Protein AF-A0A6A5W891-F1 (afdb_monomer)

Structure (mmCIF, N/CA/C/O backbone):
data_AF-A0A6A5W891-F1
#
_entry.id   AF-A0A6A5W891-F1
#
loop_
_atom_site.group_PDB
_atom_site.id
_atom_site.type_symbol
_atom_site.label_atom_id
_atom_site.label_alt_id
_atom_site.label_comp_id
_atom_site.label_asym_id
_atom_site.label_entity_id
_atom_site.label_seq_id
_atom_site.pdbx_PDB_ins_code
_atom_site.Cartn_x
_atom_site.Cartn_y
_atom_site.Cartn_z
_atom_site.occupancy
_atom_site.B_iso_or_equiv
_atom_site.auth_seq_id
_atom_site.auth_comp_id
_atom_site.auth_asym_id
_atom_site.auth_atom_id
_atom_site.pdbx_PDB_model_num
ATOM 1 N N . MET A 1 1 ? -19.109 -17.846 18.371 1.00 40.16 1 MET A N 1
ATOM 2 C CA . MET A 1 1 ? -18.044 -17.782 17.347 1.00 40.16 1 MET A CA 1
ATOM 3 C C . MET A 1 1 ? -18.093 -16.404 16.712 1.00 40.16 1 MET A C 1
ATOM 5 O O . MET A 1 1 ? -19.166 -16.058 16.230 1.00 40.16 1 MET A O 1
ATOM 9 N N . PRO A 1 2 ? -17.021 -15.597 16.745 1.00 43.38 2 PRO A N 1
ATOM 10 C CA . PRO A 1 2 ? -17.012 -14.350 15.995 1.00 43.38 2 PRO A CA 1
ATOM 11 C C . PRO A 1 2 ? -17.003 -14.679 14.491 1.00 43.38 2 PRO A C 1
ATOM 13 O O . PRO A 1 2 ? -16.322 -15.630 14.088 1.00 43.38 2 PRO A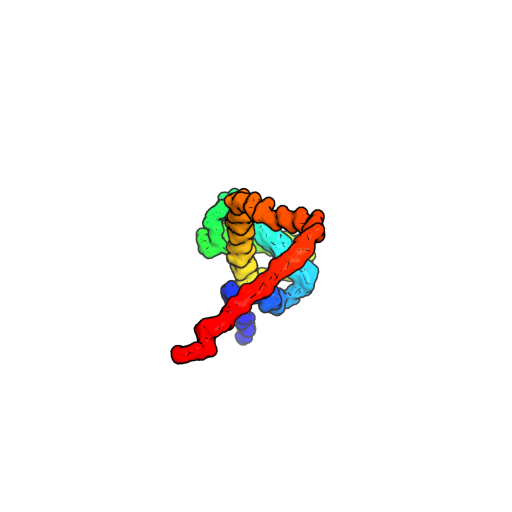 O 1
ATOM 16 N N . PRO A 1 3 ? -17.774 -13.952 13.666 1.00 50.50 3 PRO A N 1
ATOM 17 C CA . PRO A 1 3 ? -17.823 -14.187 12.233 1.00 50.50 3 PRO A CA 1
ATOM 18 C C . PRO A 1 3 ? -16.442 -13.917 11.637 1.00 50.50 3 PRO A C 1
ATOM 20 O O . PRO A 1 3 ? -15.845 -12.862 11.850 1.00 50.50 3 PRO A O 1
ATOM 23 N N . HIS A 1 4 ? -15.922 -14.890 10.900 1.00 50.34 4 HIS A N 1
ATOM 24 C CA . HIS A 1 4 ? -14.712 -14.736 10.105 1.00 50.34 4 HIS A CA 1
ATOM 25 C C . HIS A 1 4 ? -15.056 -13.733 9.004 1.00 50.34 4 HIS A C 1
ATOM 27 O O . HIS A 1 4 ? -15.743 -14.071 8.040 1.00 50.34 4 HIS A O 1
ATOM 33 N N . LEU A 1 5 ? -14.659 -12.472 9.189 1.00 55.28 5 LEU A N 1
ATOM 34 C CA . LEU A 1 5 ? -14.765 -11.468 8.138 1.00 55.28 5 LEU A CA 1
ATOM 35 C C . LEU A 1 5 ? -14.075 -12.033 6.887 1.00 55.28 5 LEU A C 1
ATOM 37 O O . LEU A 1 5 ? -12.968 -12.565 7.010 1.00 55.28 5 LEU A O 1
ATOM 41 N N . PRO A 1 6 ? -14.714 -11.967 5.708 1.00 59.56 6 PRO A N 1
ATOM 42 C CA . PRO A 1 6 ? -14.175 -12.576 4.504 1.00 59.56 6 PRO A CA 1
ATOM 43 C C . PRO A 1 6 ? -12.775 -12.024 4.239 1.00 59.56 6 PRO A C 1
ATOM 45 O O . PRO A 1 6 ? -12.565 -10.807 4.178 1.00 59.56 6 PRO A O 1
ATOM 48 N N . THR A 1 7 ? -11.809 -12.934 4.114 1.00 65.25 7 THR A N 1
ATOM 49 C CA . THR A 1 7 ? -10.464 -12.597 3.656 1.00 65.25 7 THR A CA 1
ATOM 50 C C . THR A 1 7 ? -10.596 -11.942 2.289 1.00 65.25 7 THR A C 1
ATOM 52 O O . THR A 1 7 ? -11.344 -12.407 1.426 1.00 65.25 7 THR A O 1
ATOM 55 N N . LEU A 1 8 ? -9.928 -10.803 2.104 1.00 71.62 8 LEU A N 1
ATOM 56 C CA . LEU A 1 8 ? -10.113 -10.023 0.889 1.00 71.62 8 LEU A CA 1
ATOM 57 C C . LEU A 1 8 ? -9.631 -10.848 -0.319 1.00 71.62 8 LEU A C 1
ATOM 59 O O . LEU A 1 8 ? -8.467 -11.273 -0.323 1.00 71.62 8 LEU A O 1
ATOM 63 N N . PRO A 1 9 ? -10.475 -11.104 -1.340 1.00 68.44 9 PRO A N 1
ATOM 64 C CA . PRO A 1 9 ? -10.037 -11.875 -2.489 1.00 68.44 9 PRO A CA 1
ATOM 65 C C . PRO A 1 9 ? -8.886 -11.150 -3.187 1.00 68.44 9 PRO A C 1
ATOM 67 O O . PRO A 1 9 ? -8.823 -9.924 -3.237 1.00 68.44 9 PRO A O 1
ATOM 70 N N . ARG A 1 10 ? -7.958 -11.909 -3.774 1.00 63.56 10 ARG A N 1
ATOM 71 C CA . ARG A 1 10 ? -6.775 -11.345 -4.451 1.00 63.56 10 ARG A CA 1
ATOM 72 C C . ARG A 1 10 ? -7.139 -10.377 -5.588 1.00 63.56 10 ARG A C 1
ATOM 74 O O . ARG A 1 10 ? -6.343 -9.504 -5.919 1.00 63.56 10 ARG A O 1
ATOM 81 N N . ASN A 1 11 ? -8.344 -10.530 -6.133 1.00 70.12 11 ASN A N 1
ATOM 82 C CA . ASN A 1 11 ? -8.900 -9.756 -7.241 1.00 70.12 11 ASN A CA 1
ATOM 83 C C . ASN A 1 11 ? -9.829 -8.633 -6.755 1.00 70.12 11 ASN A C 1
ATOM 85 O O . ASN A 1 11 ? -10.463 -7.985 -7.582 1.00 70.12 11 ASN A O 1
ATOM 89 N N . ALA A 1 12 ? -9.952 -8.444 -5.436 1.00 76.38 12 ALA A N 1
ATOM 90 C CA . ALA A 1 12 ? -10.787 -7.400 -4.868 1.00 76.38 12 ALA A CA 1
ATOM 91 C C . ALA A 1 12 ? -10.366 -6.035 -5.402 1.00 76.38 12 ALA A C 1
ATOM 93 O O . ALA A 1 12 ? -9.190 -5.783 -5.672 1.00 76.38 12 ALA A O 1
ATOM 94 N N . THR A 1 13 ? -11.339 -5.152 -5.521 1.00 78.81 13 THR A N 1
ATOM 95 C CA . THR A 1 13 ? -11.157 -3.757 -5.893 1.00 78.81 13 THR A CA 1
ATOM 96 C C . THR A 1 13 ? -10.802 -2.909 -4.673 1.00 78.81 13 THR A C 1
ATOM 98 O O . THR A 1 13 ? -11.093 -3.259 -3.530 1.00 78.81 13 THR A O 1
ATOM 101 N N . ALA A 1 14 ? -10.230 -1.727 -4.913 1.00 75.44 14 ALA A N 1
ATOM 102 C CA . ALA A 1 14 ? -9.993 -0.718 -3.877 1.00 75.44 14 ALA A CA 1
ATOM 103 C C . ALA A 1 14 ? -11.250 -0.393 -3.051 1.00 75.44 14 ALA A C 1
ATOM 105 O O . ALA A 1 14 ? -11.164 -0.149 -1.850 1.00 75.44 14 ALA A O 1
ATOM 106 N N . LYS A 1 15 ? -12.423 -0.418 -3.695 1.00 75.81 15 LYS A N 1
ATOM 107 C CA . LYS A 1 15 ? -13.712 -0.148 -3.057 1.00 75.81 15 LYS A CA 1
ATOM 108 C C . LYS A 1 15 ? -14.105 -1.261 -2.084 1.00 75.81 15 LYS A C 1
ATOM 110 O O . LYS A 1 15 ? -14.524 -0.963 -0.972 1.00 75.81 15 LYS A O 1
ATOM 115 N N . GLU A 1 16 ? -13.927 -2.520 -2.476 1.00 78.25 16 GLU A N 1
ATOM 116 C CA . GLU A 1 16 ? -14.177 -3.680 -1.610 1.00 78.25 16 GLU A CA 1
ATOM 117 C C . GLU A 1 16 ? -13.168 -3.749 -0.464 1.00 78.25 16 GLU A C 1
ATOM 119 O O . GLU A 1 16 ? -13.549 -4.015 0.670 1.00 78.25 16 GLU A O 1
ATOM 124 N N . ALA A 1 17 ? -11.898 -3.435 -0.735 1.00 79.25 17 ALA A N 1
ATOM 125 C CA . ALA A 1 17 ? -10.855 -3.354 0.281 1.00 79.25 17 ALA A CA 1
ATOM 126 C C . ALA A 1 17 ? -11.175 -2.295 1.345 1.00 79.25 17 ALA A C 1
ATOM 128 O O . ALA A 1 17 ? -11.077 -2.576 2.538 1.00 79.25 17 ALA A O 1
ATOM 129 N N . ARG A 1 18 ? -11.624 -1.107 0.921 1.00 78.62 18 ARG A N 1
ATOM 130 C CA . ARG A 1 18 ? -12.041 -0.026 1.820 1.00 78.62 18 ARG A CA 1
ATOM 131 C C . ARG A 1 18 ? -13.287 -0.390 2.620 1.00 78.62 18 ARG A C 1
ATOM 133 O O . ARG A 1 18 ? -13.311 -0.181 3.829 1.00 78.62 18 ARG A O 1
ATOM 140 N N . ALA A 1 19 ? -14.297 -0.957 1.959 1.00 77.88 19 ALA A N 1
ATOM 141 C CA . ALA A 1 19 ? -15.523 -1.406 2.616 1.00 77.88 19 ALA A CA 1
ATOM 142 C C . ALA A 1 19 ? -15.228 -2.490 3.661 1.00 77.88 19 ALA A C 1
ATOM 144 O O . ALA A 1 19 ? -15.748 -2.443 4.770 1.00 77.88 19 ALA A O 1
ATOM 145 N N . ALA A 1 20 ? -14.331 -3.423 3.337 1.00 74.81 20 ALA A N 1
ATOM 146 C CA . ALA A 1 20 ? -13.875 -4.438 4.269 1.00 74.81 20 ALA A CA 1
ATOM 147 C C . ALA A 1 20 ? -13.059 -3.833 5.420 1.00 74.81 20 ALA A C 1
ATOM 149 O O . ALA A 1 20 ? -13.164 -4.326 6.542 1.00 74.81 20 ALA A O 1
ATOM 150 N N . ALA A 1 21 ? -12.254 -2.798 5.167 1.00 73.25 21 ALA A N 1
ATOM 151 C CA . ALA A 1 21 ? -11.482 -2.107 6.197 1.00 73.25 21 ALA A CA 1
ATOM 152 C C . ALA A 1 21 ? -12.359 -1.292 7.157 1.00 73.25 21 ALA A C 1
ATOM 154 O O . ALA A 1 21 ? -11.927 -1.027 8.270 1.00 73.25 21 ALA A O 1
ATOM 155 N N . GLY A 1 22 ? -13.564 -0.890 6.735 1.00 74.31 22 GLY A N 1
ATOM 156 C CA . GLY A 1 22 ? -14.419 0.009 7.514 1.00 74.31 22 GLY A CA 1
ATOM 157 C C . GLY A 1 22 ? -13.832 1.417 7.667 1.00 74.31 22 GLY A C 1
ATOM 158 O O . GLY A 1 22 ? -14.250 2.161 8.546 1.00 74.31 22 GLY A O 1
ATOM 159 N N . LEU A 1 23 ? -12.852 1.781 6.832 1.00 72.81 23 LEU A N 1
ATOM 160 C CA . LEU A 1 23 ? -12.104 3.030 6.956 1.00 72.81 23 LEU A CA 1
ATOM 161 C C . LEU A 1 23 ? -12.787 4.191 6.232 1.00 72.81 23 LEU A C 1
ATOM 163 O O . LEU A 1 23 ? -13.283 4.068 5.101 1.00 72.81 23 LEU A O 1
ATOM 167 N N . ASP A 1 24 ? -12.711 5.355 6.870 1.00 83.88 24 ASP A N 1
ATOM 168 C CA . ASP A 1 24 ? -13.150 6.615 6.289 1.00 83.88 24 ASP A CA 1
ATOM 169 C C . ASP A 1 24 ? -12.282 7.030 5.083 1.00 83.88 24 ASP A C 1
ATOM 171 O O . ASP A 1 24 ? -11.205 6.476 4.859 1.00 83.88 24 ASP A O 1
ATOM 175 N N . PHE A 1 25 ? -12.753 7.970 4.257 1.00 79.38 25 PHE A N 1
ATOM 176 C CA . PHE A 1 25 ? -12.074 8.328 2.997 1.00 79.38 25 PHE A CA 1
ATOM 177 C C . PHE A 1 25 ? -10.657 8.847 3.241 1.00 79.38 25 PHE A C 1
ATOM 179 O O . PHE A 1 25 ? -9.717 8.366 2.615 1.00 79.38 25 PHE A O 1
ATOM 186 N N . PHE A 1 26 ? -10.507 9.762 4.197 1.00 82.38 26 PHE A N 1
ATOM 187 C CA . PHE A 1 26 ? -9.218 10.356 4.546 1.00 82.38 26 PHE A CA 1
ATOM 188 C C . PHE A 1 26 ? -8.254 9.334 5.156 1.00 82.38 26 PHE A C 1
ATOM 190 O O . PHE A 1 26 ? -7.073 9.307 4.820 1.00 82.38 26 PHE A O 1
ATOM 197 N N . HIS A 1 27 ? -8.761 8.428 5.998 1.00 83.06 27 HIS A N 1
ATOM 198 C CA . HIS A 1 27 ? -7.960 7.331 6.546 1.00 83.06 27 HIS A CA 1
ATOM 199 C C . HIS A 1 27 ? -7.498 6.366 5.450 1.00 83.06 27 HIS A C 1
ATOM 201 O O . HIS A 1 27 ? -6.368 5.882 5.468 1.00 83.06 27 HIS A O 1
ATOM 207 N N . TRP A 1 28 ? -8.365 6.104 4.471 1.00 84.00 28 TRP A N 1
ATOM 208 C CA . TRP A 1 28 ? -8.038 5.275 3.321 1.00 84.00 28 TRP A CA 1
ATOM 209 C C . TRP A 1 28 ? -6.992 5.923 2.412 1.00 84.00 28 TRP A C 1
ATOM 211 O O . TRP A 1 28 ? -6.092 5.234 1.936 1.00 84.00 28 TRP A O 1
ATOM 221 N N . GLU A 1 29 ? -7.090 7.232 2.186 1.00 85.69 29 GLU A N 1
ATOM 222 C CA . GLU A 1 29 ? -6.113 7.998 1.414 1.00 85.69 29 GLU A CA 1
ATOM 223 C C . GLU A 1 29 ? -4.740 7.991 2.091 1.00 85.69 29 GLU A C 1
ATOM 225 O O . GLU A 1 29 ? -3.746 7.668 1.439 1.00 85.69 29 GLU A O 1
ATOM 230 N N . GLN A 1 30 ? -4.684 8.203 3.409 1.00 86.56 30 GLN A N 1
ATOM 231 C CA . GLN A 1 30 ? -3.412 8.118 4.122 1.00 86.56 30 GLN A CA 1
ATOM 232 C C . GLN A 1 30 ? -2.818 6.710 4.125 1.00 86.56 30 GLN A C 1
ATOM 234 O O . GLN A 1 30 ? -1.634 6.515 3.856 1.00 86.56 30 GLN A O 1
ATOM 239 N N . PHE A 1 31 ? -3.647 5.684 4.321 1.00 85.12 31 PHE A N 1
ATOM 240 C CA . PHE A 1 31 ? -3.207 4.303 4.143 1.00 85.12 31 PHE A CA 1
ATOM 241 C C . PHE A 1 31 ? -2.648 4.054 2.731 1.00 85.12 31 PHE A C 1
ATOM 243 O O . PHE A 1 31 ? -1.670 3.323 2.555 1.00 85.12 31 PHE A O 1
ATOM 250 N N . TYR A 1 32 ? -3.244 4.667 1.707 1.00 85.81 32 TYR A N 1
ATOM 251 C CA . TYR A 1 32 ? -2.786 4.574 0.323 1.00 85.81 32 TYR A CA 1
ATOM 252 C C . TYR A 1 32 ? -1.402 5.172 0.112 1.00 85.81 32 TYR A C 1
ATOM 254 O O . TYR A 1 32 ? -0.606 4.572 -0.614 1.00 85.81 32 TYR A O 1
ATOM 262 N N . GLU A 1 33 ? -1.150 6.327 0.716 1.00 88.12 33 GLU A N 1
ATOM 263 C CA . GLU A 1 33 ? 0.110 7.055 0.628 1.00 88.12 33 GLU A CA 1
ATOM 264 C C . GLU A 1 33 ? 1.217 6.309 1.378 1.00 88.12 33 GLU A C 1
ATOM 266 O O . GLU A 1 33 ? 2.209 5.909 0.768 1.00 88.12 33 GLU A O 1
ATOM 271 N N . ILE A 1 34 ? 0.968 5.948 2.640 1.00 89.31 34 ILE A N 1
ATOM 272 C CA . ILE A 1 34 ? 1.897 5.174 3.475 1.00 89.31 34 ILE A CA 1
ATOM 273 C C . ILE A 1 34 ? 2.289 3.849 2.804 1.00 89.31 34 ILE A C 1
ATOM 275 O O . ILE A 1 34 ? 3.467 3.498 2.731 1.00 89.31 34 ILE A O 1
ATOM 279 N N . THR A 1 35 ? 1.313 3.093 2.288 1.00 88.75 35 THR A N 1
ATOM 280 C CA . THR A 1 35 ? 1.600 1.800 1.638 1.00 88.75 35 THR A CA 1
ATOM 281 C C . THR A 1 35 ? 2.322 1.945 0.306 1.00 88.75 35 THR A C 1
ATOM 283 O O . THR A 1 35 ? 3.056 1.039 -0.086 1.00 88.75 35 THR A O 1
ATOM 286 N N . ARG A 1 36 ? 2.131 3.064 -0.403 1.00 87.75 36 ARG A N 1
ATOM 287 C CA . ARG A 1 36 ? 2.887 3.364 -1.620 1.00 87.75 36 ARG A CA 1
ATOM 288 C C . ARG A 1 36 ? 4.345 3.649 -1.286 1.00 87.75 36 ARG A C 1
ATOM 290 O O . ARG A 1 36 ? 5.210 3.043 -1.907 1.00 87.75 36 ARG A O 1
ATOM 297 N N . GLU A 1 37 ? 4.610 4.499 -0.300 1.00 89.12 37 GLU A N 1
ATOM 298 C CA . GLU A 1 37 ? 5.978 4.814 0.120 1.00 89.12 37 GLU A CA 1
ATOM 299 C C . GLU A 1 37 ? 6.749 3.567 0.558 1.00 89.12 37 GLU A C 1
ATOM 301 O O . GLU A 1 37 ? 7.876 3.354 0.117 1.00 89.12 37 GLU A O 1
ATOM 306 N N . GLU A 1 38 ? 6.133 2.699 1.366 1.00 89.75 38 GLU A N 1
ATOM 307 C CA . GLU A 1 38 ? 6.784 1.453 1.789 1.00 89.75 38 GLU A CA 1
ATOM 308 C C . GLU A 1 38 ? 7.010 0.488 0.620 1.00 89.75 38 GLU A C 1
ATOM 310 O O . GLU A 1 38 ? 8.033 -0.191 0.550 1.00 89.75 38 GLU A O 1
ATOM 315 N N . ALA A 1 39 ? 6.096 0.435 -0.349 1.00 87.62 39 ALA A N 1
ATOM 316 C CA . ALA A 1 39 ? 6.306 -0.363 -1.552 1.00 87.62 39 ALA A CA 1
ATOM 317 C C . ALA A 1 39 ? 7.441 0.180 -2.430 1.00 87.62 39 ALA A C 1
ATOM 319 O O . ALA A 1 39 ? 8.188 -0.603 -3.019 1.00 87.62 39 ALA A O 1
ATOM 320 N N . GLU A 1 40 ? 7.588 1.501 -2.514 1.00 86.25 40 GLU A N 1
ATOM 321 C CA . GLU A 1 40 ? 8.708 2.143 -3.196 1.00 86.25 40 GLU A CA 1
ATOM 322 C C . GLU A 1 40 ? 10.032 1.891 -2.470 1.00 86.25 40 GLU A C 1
ATOM 324 O O . GLU A 1 40 ? 11.020 1.573 -3.131 1.00 86.25 40 GLU A O 1
ATOM 329 N N . ASP A 1 41 ? 10.066 1.965 -1.136 1.00 87.75 41 ASP A N 1
ATOM 330 C CA . ASP A 1 41 ? 11.252 1.619 -0.341 1.00 87.75 41 ASP A CA 1
ATOM 331 C C . ASP A 1 41 ? 11.654 0.150 -0.542 1.00 87.75 41 ASP A C 1
ATOM 333 O O . ASP A 1 41 ? 12.813 -0.161 -0.835 1.00 87.75 41 ASP A O 1
ATOM 337 N N . LEU A 1 42 ? 10.674 -0.760 -0.520 1.00 86.62 42 LEU A N 1
ATOM 338 C CA . LEU A 1 42 ? 10.892 -2.177 -0.812 1.00 86.62 42 LEU A CA 1
ATOM 339 C C . LEU A 1 42 ? 11.426 -2.409 -2.225 1.00 86.62 42 LEU A C 1
ATOM 341 O O . LEU A 1 42 ? 12.287 -3.269 -2.403 1.00 86.62 42 LEU A O 1
ATOM 345 N N . LEU A 1 43 ? 10.950 -1.667 -3.227 1.00 84.69 43 LEU A N 1
ATOM 346 C CA . LEU A 1 43 ? 11.473 -1.755 -4.591 1.00 84.69 43 LEU A CA 1
ATOM 347 C C . LEU A 1 43 ? 12.869 -1.134 -4.718 1.00 84.69 43 LEU A C 1
ATOM 349 O O . LEU A 1 43 ? 13.685 -1.656 -5.469 1.00 84.69 43 LEU A O 1
ATOM 353 N N . LYS A 1 44 ? 13.194 -0.076 -3.968 1.00 85.31 44 LYS A N 1
ATOM 354 C CA . LYS A 1 44 ? 14.564 0.465 -3.913 1.00 85.31 44 LYS A CA 1
ATOM 355 C C . LYS A 1 44 ? 15.534 -0.555 -3.322 1.00 85.31 44 LYS A C 1
ATOM 357 O O . LYS A 1 44 ? 16.631 -0.734 -3.845 1.00 85.31 44 LYS A O 1
ATOM 362 N N . ARG A 1 45 ? 15.123 -1.250 -2.257 1.00 86.44 45 ARG A N 1
ATOM 363 C CA . ARG A 1 45 ? 15.940 -2.267 -1.580 1.00 86.44 45 ARG A CA 1
ATOM 364 C C . ARG A 1 45 ? 16.001 -3.586 -2.351 1.00 86.44 45 ARG A C 1
ATOM 366 O O . ARG A 1 45 ? 17.037 -4.246 -2.370 1.00 86.44 45 ARG A O 1
ATOM 373 N N . TYR A 1 46 ? 14.904 -3.950 -3.010 1.00 85.62 46 TYR A N 1
ATOM 374 C CA . TYR A 1 46 ? 14.747 -5.183 -3.773 1.00 85.62 46 TYR A CA 1
ATOM 375 C C . TYR A 1 46 ? 14.030 -4.916 -5.115 1.00 85.62 46 TYR A C 1
ATOM 377 O O . TYR A 1 46 ? 12.836 -5.199 -5.253 1.00 85.62 46 TYR A O 1
ATOM 385 N N . PRO A 1 47 ? 14.746 -4.458 -6.158 1.00 78.88 47 PRO A N 1
ATOM 386 C CA . PRO A 1 47 ? 14.148 -3.987 -7.420 1.00 78.88 47 PRO A CA 1
ATOM 387 C C . PRO A 1 47 ? 13.288 -5.018 -8.161 1.00 78.88 47 PRO A C 1
ATOM 389 O O . PRO A 1 47 ? 12.392 -4.659 -8.925 1.00 78.88 47 PRO A O 1
ATOM 392 N N . ASN A 1 48 ? 13.490 -6.310 -7.893 1.00 79.81 48 ASN A N 1
ATOM 393 C CA . ASN A 1 48 ? 12.736 -7.393 -8.517 1.00 79.81 48 ASN A CA 1
ATOM 394 C C . ASN A 1 48 ? 11.845 -8.187 -7.552 1.00 79.81 48 ASN A C 1
ATOM 396 O O . ASN A 1 48 ? 11.242 -9.175 -7.974 1.00 79.81 48 ASN A O 1
ATOM 400 N N . CYS A 1 49 ? 11.652 -7.748 -6.305 1.00 81.94 49 CYS A N 1
ATOM 401 C CA . CYS A 1 49 ? 10.802 -8.482 -5.366 1.00 81.94 49 CYS A CA 1
ATOM 402 C C . CYS A 1 49 ? 9.314 -8.405 -5.732 1.00 81.94 49 CYS A C 1
ATOM 404 O O . CYS A 1 49 ? 8.848 -7.537 -6.473 1.00 81.94 49 CYS A O 1
ATOM 406 N N . THR A 1 50 ? 8.549 -9.358 -5.224 1.00 84.69 50 THR A N 1
ATOM 407 C CA . THR A 1 50 ? 7.091 -9.300 -5.172 1.00 84.69 50 THR A CA 1
ATOM 408 C C . THR A 1 50 ? 6.676 -9.510 -3.728 1.00 84.69 50 THR A C 1
ATOM 410 O O . THR A 1 50 ? 7.380 -10.187 -2.981 1.00 84.69 50 THR A O 1
ATOM 413 N N . TRP A 1 51 ? 5.502 -9.018 -3.330 1.00 84.00 51 TRP A N 1
ATOM 414 C CA . TRP A 1 51 ? 5.008 -9.284 -1.976 1.00 84.00 51 TRP A CA 1
ATOM 415 C C . TRP A 1 51 ? 4.986 -10.785 -1.639 1.00 84.00 51 TRP A C 1
ATOM 417 O O . TRP A 1 51 ? 5.265 -11.180 -0.514 1.00 84.00 51 TRP A O 1
ATOM 427 N N . ALA A 1 52 ? 4.704 -11.650 -2.620 1.00 84.00 52 ALA A N 1
ATOM 428 C CA . ALA A 1 52 ? 4.715 -13.097 -2.423 1.00 84.00 52 ALA A CA 1
ATOM 429 C C . ALA A 1 52 ? 6.121 -13.648 -2.129 1.00 84.00 52 ALA A C 1
ATOM 431 O O . ALA A 1 52 ? 6.241 -14.510 -1.259 1.00 84.00 52 ALA A O 1
ATOM 432 N N . SER A 1 53 ? 7.153 -13.129 -2.802 1.00 85.81 53 SER A N 1
ATOM 433 C CA . SER A 1 53 ? 8.539 -13.598 -2.681 1.00 85.81 53 SER A CA 1
ATOM 434 C C . SER A 1 53 ? 9.270 -13.088 -1.437 1.00 85.81 53 SER A C 1
ATOM 436 O O . SER A 1 53 ? 10.346 -13.591 -1.137 1.00 85.81 53 SER A O 1
ATOM 438 N N . LEU A 1 54 ? 8.732 -12.090 -0.729 1.00 84.75 54 LEU A N 1
ATOM 439 C CA . LEU A 1 54 ? 9.319 -11.607 0.524 1.00 84.75 54 LEU A CA 1
ATOM 440 C C . LEU A 1 54 ? 9.220 -12.667 1.631 1.00 84.75 54 LEU A C 1
ATOM 442 O O . LEU A 1 54 ? 8.245 -13.427 1.700 1.00 84.75 54 L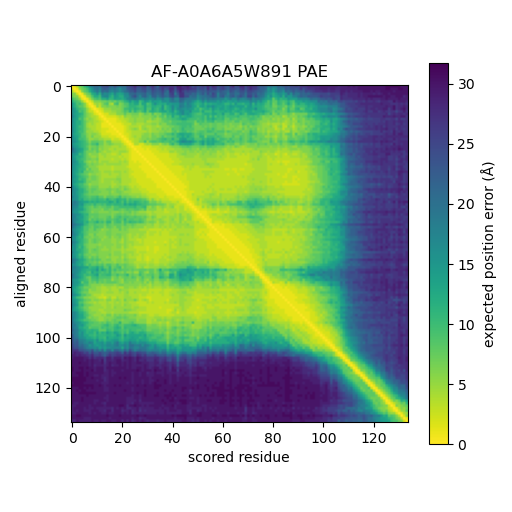EU A O 1
ATOM 446 N N . SER A 1 55 ? 10.217 -12.703 2.516 1.00 86.81 55 SER A N 1
ATOM 447 C CA . SER A 1 55 ? 10.205 -13.573 3.694 1.00 86.81 55 SER A CA 1
ATOM 448 C C . SER A 1 55 ? 9.093 -13.162 4.666 1.00 86.81 55 SER A C 1
ATOM 450 O O . SER A 1 55 ? 8.553 -12.057 4.592 1.00 86.81 55 SER A O 1
ATOM 452 N N . TYR A 1 56 ? 8.722 -14.064 5.578 1.00 83.81 56 TYR A N 1
ATOM 453 C CA . TYR A 1 56 ? 7.744 -13.746 6.621 1.00 83.81 56 TYR A CA 1
ATOM 454 C C . TYR A 1 56 ? 8.206 -12.557 7.478 1.00 83.81 56 TYR A C 1
ATOM 456 O O . TYR A 1 56 ? 7.427 -11.640 7.709 1.00 83.81 56 TYR A O 1
ATOM 464 N N . THR A 1 57 ? 9.488 -12.522 7.848 1.00 87.38 57 THR A N 1
ATOM 465 C CA . THR A 1 57 ? 10.090 -11.444 8.643 1.00 87.38 57 THR A CA 1
ATOM 466 C C . THR A 1 57 ? 9.981 -10.081 7.961 1.00 87.38 57 THR A C 1
ATOM 468 O O . THR A 1 57 ? 9.593 -9.113 8.599 1.00 87.38 57 THR A O 1
ATOM 471 N N . GLU A 1 58 ? 10.243 -9.997 6.653 1.00 86.94 58 GLU A N 1
ATOM 472 C CA . GLU A 1 58 ? 10.106 -8.736 5.905 1.00 86.94 58 GLU A CA 1
ATOM 473 C C . GLU A 1 58 ? 8.643 -8.290 5.795 1.00 86.94 58 GLU A C 1
ATOM 475 O O . GLU A 1 58 ? 8.335 -7.100 5.879 1.00 86.94 58 GLU A O 1
ATOM 480 N N . LYS A 1 59 ? 7.720 -9.247 5.633 1.00 85.88 59 LYS A N 1
ATOM 481 C CA . LYS A 1 59 ? 6.277 -8.971 5.603 1.00 85.88 59 LYS A CA 1
ATOM 482 C C . LYS A 1 59 ? 5.786 -8.436 6.945 1.00 85.88 59 LYS A C 1
ATOM 484 O O . LYS A 1 59 ? 4.985 -7.506 6.961 1.00 85.88 59 LYS A O 1
ATOM 489 N N . GLU A 1 60 ? 6.258 -9.018 8.041 1.00 88.00 60 GLU A N 1
ATOM 490 C CA . GLU A 1 60 ? 5.930 -8.588 9.399 1.00 88.00 60 GLU A CA 1
ATOM 491 C C . GLU A 1 60 ? 6.539 -7.222 9.715 1.00 88.00 60 GLU A C 1
ATOM 493 O O . GLU A 1 60 ? 5.812 -6.321 10.113 1.00 88.00 60 GLU A O 1
ATOM 498 N N . ALA A 1 61 ? 7.815 -7.002 9.391 1.00 88.69 61 ALA A N 1
ATOM 499 C CA . ALA A 1 61 ? 8.452 -5.698 9.551 1.00 88.69 61 ALA A CA 1
ATOM 500 C C . ALA A 1 61 ? 7.740 -4.602 8.738 1.00 88.69 61 ALA A C 1
ATOM 502 O O . ALA A 1 61 ? 7.532 -3.495 9.229 1.00 88.69 61 ALA A O 1
ATOM 503 N N . SER A 1 62 ? 7.324 -4.909 7.504 1.00 86.00 62 SER A N 1
ATOM 504 C CA . SER A 1 62 ? 6.527 -3.986 6.684 1.00 86.00 62 SER A CA 1
ATOM 505 C C . SER A 1 62 ? 5.161 -3.707 7.318 1.00 86.00 62 SER A C 1
ATOM 507 O O . SER A 1 62 ? 4.684 -2.577 7.285 1.00 86.00 62 SER A O 1
ATOM 509 N N . HIS A 1 63 ? 4.527 -4.724 7.909 1.00 85.75 63 HIS A N 1
ATOM 510 C CA . HIS A 1 63 ? 3.264 -4.563 8.622 1.00 85.75 63 HIS A CA 1
ATOM 511 C C . HIS A 1 63 ? 3.406 -3.657 9.839 1.00 85.75 63 HIS A C 1
ATOM 513 O O . HIS A 1 63 ? 2.592 -2.751 10.010 1.00 85.75 63 HIS A O 1
ATOM 519 N N . ASP A 1 64 ? 4.439 -3.865 10.646 1.00 87.69 64 ASP A N 1
ATOM 520 C CA . ASP A 1 64 ? 4.675 -3.077 11.850 1.00 87.69 64 ASP A CA 1
ATOM 521 C C . ASP A 1 64 ? 4.983 -1.622 11.498 1.00 87.69 64 ASP A C 1
ATOM 523 O O . ASP A 1 64 ? 4.355 -0.725 12.049 1.00 87.69 64 ASP A O 1
ATOM 527 N N . ARG A 1 65 ? 5.817 -1.366 10.479 1.00 88.25 65 ARG A N 1
ATOM 528 C CA . ARG A 1 65 ? 6.074 0.000 9.986 1.00 88.25 65 ARG A CA 1
ATOM 529 C C . ARG A 1 65 ? 4.809 0.705 9.513 1.00 88.25 65 ARG A C 1
ATOM 531 O O . ARG A 1 65 ? 4.583 1.863 9.859 1.00 88.25 65 ARG A O 1
ATOM 538 N N . VAL A 1 66 ? 3.983 0.025 8.714 1.00 86.88 66 VAL A N 1
ATOM 539 C CA . VAL A 1 66 ? 2.722 0.608 8.237 1.00 86.88 66 VAL A CA 1
ATOM 540 C C . VAL A 1 66 ? 1.779 0.851 9.412 1.00 86.88 66 VAL A C 1
ATOM 542 O O . VAL A 1 66 ? 1.176 1.915 9.491 1.00 86.88 66 VAL A O 1
ATOM 545 N N . THR A 1 67 ? 1.691 -0.087 10.352 1.00 85.88 67 THR A N 1
ATOM 546 C CA . THR A 1 67 ? 0.851 0.039 11.549 1.00 85.88 67 THR A CA 1
ATOM 547 C C . THR A 1 67 ? 1.302 1.195 12.437 1.00 85.88 67 THR A C 1
ATOM 549 O O . THR A 1 67 ? 0.463 1.968 12.888 1.00 85.88 67 THR A O 1
ATOM 552 N N . ASP A 1 68 ? 2.604 1.369 12.648 1.00 87.69 68 ASP A N 1
ATOM 553 C CA . ASP A 1 68 ? 3.156 2.471 13.436 1.00 87.69 68 ASP A CA 1
ATOM 554 C C . ASP A 1 68 ? 2.883 3.828 12.782 1.00 87.69 68 ASP A C 1
ATOM 556 O O . ASP A 1 68 ? 2.446 4.763 13.456 1.00 87.69 68 ASP A O 1
ATOM 560 N N . ARG A 1 69 ? 3.045 3.931 11.456 1.00 87.62 69 ARG A N 1
ATOM 561 C CA . ARG A 1 69 ? 2.689 5.145 10.702 1.00 87.62 69 ARG A CA 1
ATOM 562 C C . ARG A 1 69 ? 1.188 5.442 10.779 1.00 87.62 69 ARG A C 1
ATOM 564 O O . ARG A 1 69 ? 0.802 6.584 11.005 1.00 87.62 69 ARG A O 1
ATOM 571 N N . LEU A 1 70 ? 0.338 4.422 10.662 1.00 84.50 70 LEU A N 1
ATOM 572 C CA . LEU A 1 70 ? -1.114 4.572 10.799 1.00 84.50 70 LEU A CA 1
ATOM 573 C C . LEU A 1 70 ? -1.519 5.017 12.208 1.00 84.50 70 LEU A C 1
ATOM 575 O O . LEU A 1 70 ? -2.340 5.925 12.350 1.00 84.50 70 LEU A O 1
ATOM 579 N N . LYS A 1 71 ? -0.906 4.437 13.246 1.00 85.38 71 LYS A N 1
ATOM 580 C CA . LYS A 1 71 ? -1.108 4.841 14.643 1.00 85.38 71 LYS A CA 1
ATOM 581 C C . LYS A 1 71 ? -0.691 6.290 14.870 1.00 85.38 71 LYS A C 1
ATOM 583 O O . LYS A 1 71 ? -1.422 7.026 15.531 1.00 85.38 71 LYS A O 1
ATOM 588 N N . ALA A 1 72 ? 0.429 6.725 14.288 1.00 85.50 72 ALA A N 1
ATOM 589 C CA . ALA A 1 72 ? 0.859 8.122 14.341 1.00 85.50 72 ALA A CA 1
ATOM 590 C C . ALA A 1 72 ? -0.185 9.070 13.717 1.00 85.50 72 ALA A C 1
ATOM 592 O O . ALA A 1 72 ? -0.428 10.157 14.241 1.00 85.50 72 ALA A O 1
ATOM 593 N N . SER A 1 73 ? -0.873 8.626 12.663 1.00 79.31 73 SER A N 1
ATOM 594 C CA . SER A 1 73 ? -1.985 9.343 12.024 1.00 79.31 73 SER A CA 1
ATOM 595 C C . SER A 1 73 ? -3.350 9.154 12.709 1.00 79.31 73 SER A C 1
ATOM 597 O O . SER A 1 73 ? -4.349 9.643 12.188 1.00 79.31 73 SER A O 1
ATOM 599 N N . LYS A 1 74 ? -3.415 8.481 13.870 1.00 78.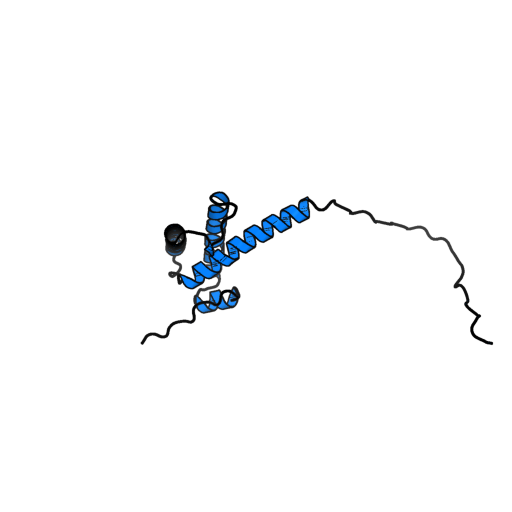69 74 LYS A N 1
ATOM 600 C CA . LYS A 1 74 ? -4.653 8.130 14.601 1.00 78.69 74 LYS A CA 1
ATOM 601 C C . LYS A 1 74 ? -5.645 7.277 13.794 1.00 78.69 74 LYS A C 1
ATOM 603 O O . LYS A 1 74 ? -6.851 7.345 14.023 1.00 78.69 74 LYS A O 1
ATOM 608 N N . ILE A 1 75 ? -5.140 6.470 12.865 1.00 76.69 75 ILE A N 1
ATOM 609 C CA . ILE A 1 75 ? -5.938 5.547 12.057 1.00 76.69 75 ILE A CA 1
ATOM 610 C C . ILE A 1 75 ? -6.003 4.196 12.770 1.00 76.69 75 ILE A C 1
ATOM 612 O O . ILE A 1 75 ? -5.014 3.729 13.338 1.00 76.69 75 ILE A O 1
ATOM 616 N N . GLU A 1 76 ? -7.178 3.572 12.743 1.00 74.56 76 GLU A N 1
ATOM 617 C CA . GLU A 1 76 ? -7.389 2.253 13.331 1.00 74.56 76 GLU A CA 1
ATOM 618 C C . GLU A 1 76 ? -6.569 1.170 12.613 1.00 74.56 76 GLU A C 1
ATOM 620 O O . GLU A 1 76 ? -6.306 1.250 11.409 1.00 74.56 76 GLU A O 1
ATOM 625 N N . GLU A 1 77 ? -6.135 0.160 13.371 1.00 72.00 77 GLU A N 1
ATOM 626 C CA . GLU A 1 77 ? -5.278 -0.908 12.864 1.00 72.00 77 GLU A CA 1
ATOM 627 C C . GLU A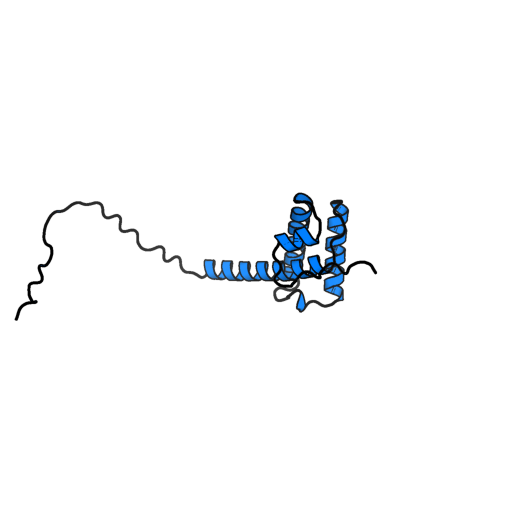 1 77 ? -5.952 -1.645 11.700 1.00 72.00 77 GLU A C 1
ATOM 629 O O . GLU A 1 77 ? -7.047 -2.202 11.808 1.00 72.00 77 GLU A O 1
ATOM 634 N N . VAL A 1 78 ? -5.273 -1.655 10.554 1.00 75.69 78 VAL A N 1
ATOM 635 C CA . VAL A 1 78 ? -5.779 -2.301 9.347 1.00 75.69 78 VAL A CA 1
ATOM 636 C C . VAL A 1 78 ? -5.469 -3.790 9.403 1.00 75.69 78 VAL A C 1
ATOM 638 O O . VAL A 1 78 ? -4.351 -4.196 9.703 1.00 75.69 78 VAL A O 1
ATOM 641 N N . ARG A 1 79 ? -6.447 -4.632 9.053 1.00 79.69 79 ARG A N 1
ATOM 642 C CA . ARG A 1 79 ? -6.257 -6.089 9.045 1.00 79.69 79 ARG A CA 1
ATOM 643 C C . ARG A 1 79 ? -5.090 -6.506 8.140 1.00 79.69 79 ARG A C 1
ATOM 645 O O . ARG A 1 79 ? -4.986 -6.044 6.999 1.00 79.69 79 ARG A O 1
ATOM 652 N N . ARG A 1 80 ? -4.305 -7.493 8.598 1.00 78.62 80 ARG A N 1
ATOM 653 C CA . ARG A 1 80 ? -3.177 -8.098 7.855 1.00 78.62 80 ARG A CA 1
ATOM 654 C C . ARG A 1 80 ? -3.538 -8.508 6.424 1.00 78.62 80 ARG A C 1
ATOM 656 O O . ARG A 1 80 ? -2.724 -8.341 5.519 1.00 78.62 80 ARG A O 1
ATOM 663 N N . ASP A 1 81 ? -4.757 -8.990 6.190 1.00 79.69 81 ASP A N 1
ATOM 664 C CA . ASP A 1 81 ? -5.214 -9.403 4.856 1.00 79.69 81 ASP A CA 1
ATOM 665 C C . ASP A 1 81 ? -5.346 -8.236 3.873 1.00 79.69 81 ASP A C 1
ATOM 667 O O . ASP A 1 81 ? -4.996 -8.367 2.697 1.00 79.69 81 ASP A O 1
ATOM 671 N N . ILE A 1 82 ? -5.813 -7.082 4.356 1.00 83.06 82 ILE A N 1
ATOM 672 C CA . ILE A 1 82 ? -5.985 -5.868 3.552 1.00 83.06 82 ILE A CA 1
ATOM 673 C C . ILE A 1 82 ? -4.614 -5.297 3.215 1.00 83.06 82 ILE A C 1
ATOM 675 O O . ILE A 1 82 ? -4.369 -4.956 2.057 1.00 83.06 82 ILE A O 1
ATOM 679 N N . LEU A 1 83 ? -3.693 -5.280 4.185 1.00 83.38 83 LEU A N 1
ATOM 680 C CA . LEU A 1 83 ? -2.311 -4.886 3.932 1.00 83.38 83 LEU A CA 1
ATOM 681 C C . LEU A 1 83 ? -1.638 -5.825 2.927 1.00 83.38 83 LEU A C 1
ATOM 683 O O . LEU A 1 83 ? -1.040 -5.366 1.958 1.00 83.38 83 LEU A O 1
ATOM 687 N N . ARG A 1 84 ? -1.784 -7.142 3.099 1.00 84.25 84 ARG A N 1
ATOM 688 C CA . ARG A 1 84 ? -1.244 -8.144 2.172 1.00 84.25 84 ARG A CA 1
ATOM 689 C C . ARG A 1 84 ? -1.762 -7.942 0.750 1.00 84.25 84 ARG A C 1
ATOM 691 O O . ARG A 1 84 ? -0.972 -7.983 -0.193 1.00 84.25 84 ARG A O 1
ATOM 698 N N . TRP A 1 85 ? -3.072 -7.756 0.584 1.00 86.06 85 TRP A N 1
ATOM 699 C CA . TRP A 1 85 ? -3.678 -7.461 -0.716 1.00 86.06 85 TRP A CA 1
ATOM 700 C C . TRP A 1 85 ? -3.126 -6.150 -1.286 1.00 86.06 85 TRP A C 1
ATOM 702 O O . TRP A 1 85 ? -2.714 -6.103 -2.447 1.00 86.06 85 TRP A O 1
ATOM 712 N N . ARG A 1 86 ? -3.047 -5.105 -0.455 1.00 86.81 86 ARG A N 1
ATOM 713 C CA . ARG A 1 86 ? -2.594 -3.777 -0.860 1.00 86.81 86 ARG A CA 1
ATOM 714 C C . ARG A 1 86 ? -1.149 -3.799 -1.337 1.00 86.81 86 ARG A C 1
ATOM 716 O O . ARG A 1 86 ? -0.901 -3.391 -2.467 1.00 86.81 86 ARG A O 1
ATOM 723 N N . MET A 1 87 ? -0.237 -4.338 -0.531 1.00 85.25 87 MET A N 1
ATOM 724 C CA . MET A 1 87 ? 1.191 -4.451 -0.840 1.00 85.25 87 MET A CA 1
ATOM 725 C C . MET A 1 87 ? 1.438 -5.267 -2.112 1.00 85.25 87 MET A C 1
ATOM 727 O O . MET A 1 87 ? 2.246 -4.886 -2.958 1.00 85.25 87 MET A O 1
ATOM 731 N N .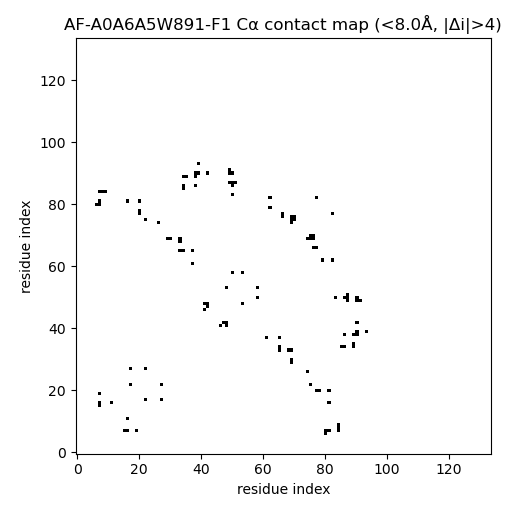 ALA A 1 88 ? 0.696 -6.361 -2.309 1.00 85.94 88 ALA A N 1
ATOM 732 C CA . ALA A 1 88 ? 0.797 -7.158 -3.528 1.00 85.94 88 ALA A CA 1
ATOM 733 C C . ALA A 1 88 ? 0.376 -6.386 -4.790 1.00 85.94 88 ALA A C 1
ATOM 735 O O . ALA A 1 88 ? 0.989 -6.576 -5.844 1.00 85.94 88 ALA A O 1
ATOM 736 N N . ASN A 1 89 ? -0.648 -5.535 -4.697 1.00 86.12 89 ASN A N 1
ATOM 737 C CA . ASN A 1 89 ? -1.112 -4.732 -5.826 1.00 86.12 89 ASN A CA 1
ATOM 738 C C . ASN A 1 89 ? -0.217 -3.525 -6.083 1.00 86.12 89 ASN A C 1
ATOM 740 O O . ASN A 1 89 ? 0.186 -3.328 -7.221 1.00 86.12 89 ASN A O 1
ATOM 744 N N . VAL A 1 90 ? 0.173 -2.770 -5.054 1.00 88.00 90 VAL A N 1
ATOM 745 C CA . VAL A 1 90 ? 0.998 -1.569 -5.249 1.00 88.00 90 VAL A CA 1
ATOM 746 C C . VAL A 1 90 ? 2.395 -1.911 -5.774 1.00 88.00 90 VAL A C 1
ATOM 748 O O . VAL A 1 90 ? 2.851 -1.270 -6.711 1.00 88.00 90 VAL A O 1
ATOM 751 N N . ILE A 1 91 ? 3.037 -2.989 -5.297 1.00 85.94 91 ILE A N 1
ATOM 752 C CA . ILE A 1 91 ? 4.335 -3.433 -5.840 1.00 85.94 91 ILE A CA 1
ATOM 753 C C . ILE A 1 91 ? 4.196 -3.809 -7.324 1.00 85.94 91 ILE A C 1
ATOM 755 O O . ILE A 1 91 ? 5.068 -3.501 -8.141 1.00 85.94 91 ILE A O 1
ATOM 759 N N . ARG A 1 92 ? 3.087 -4.461 -7.699 1.00 83.94 92 ARG A N 1
ATOM 760 C CA . ARG A 1 92 ? 2.792 -4.786 -9.100 1.00 83.94 92 ARG A CA 1
ATOM 761 C C . ARG A 1 92 ? 2.538 -3.524 -9.928 1.00 83.94 92 ARG A C 1
ATOM 763 O O . ARG A 1 92 ? 3.053 -3.435 -11.043 1.00 83.94 92 ARG A O 1
ATOM 770 N N . ASP A 1 93 ? 1.772 -2.573 -9.407 1.00 83.88 93 ASP A N 1
ATOM 771 C CA . ASP A 1 93 ? 1.444 -1.320 -10.087 1.00 83.88 93 ASP A CA 1
ATOM 772 C C . ASP A 1 93 ? 2.691 -0.459 -10.291 1.00 83.88 93 ASP A C 1
ATOM 774 O O . ASP A 1 93 ? 2.906 0.028 -11.400 1.00 83.88 93 ASP A O 1
ATOM 778 N N . CYS A 1 94 ? 3.567 -0.340 -9.289 1.00 81.00 94 CYS A N 1
ATOM 779 C CA . CYS A 1 94 ? 4.849 0.357 -9.404 1.00 81.00 94 CYS A CA 1
ATOM 780 C C . CYS A 1 94 ? 5.728 -0.271 -10.495 1.00 81.00 94 CYS A C 1
ATOM 782 O O . CYS A 1 94 ? 6.233 0.439 -11.364 1.00 81.00 94 CYS A O 1
ATOM 784 N N . LYS A 1 95 ? 5.837 -1.608 -10.535 1.00 78.94 95 LYS A N 1
ATOM 785 C CA . LYS A 1 95 ? 6.565 -2.310 -11.607 1.00 78.94 95 LYS A CA 1
ATOM 786 C C . LYS A 1 95 ? 5.945 -2.091 -12.985 1.00 78.94 95 LYS A C 1
ATOM 788 O O . LYS A 1 95 ? 6.654 -1.797 -13.941 1.00 78.94 95 LYS A O 1
ATOM 793 N N . THR A 1 96 ? 4.624 -2.213 -13.097 1.00 80.25 96 THR A N 1
ATOM 794 C CA . THR A 1 96 ? 3.909 -2.023 -14.369 1.00 80.25 96 THR A CA 1
ATOM 795 C C . THR A 1 96 ? 4.049 -0.585 -14.862 1.00 80.25 96 THR A C 1
ATOM 797 O O . THR A 1 96 ? 4.232 -0.355 -16.054 1.00 80.25 96 THR A O 1
ATOM 800 N N . THR A 1 97 ? 4.012 0.383 -13.947 1.00 79.06 97 THR A N 1
ATOM 801 C CA . THR A 1 97 ? 4.207 1.805 -14.246 1.00 79.06 97 THR A CA 1
ATOM 802 C C . THR A 1 97 ? 5.633 2.076 -14.711 1.00 79.06 97 THR A C 1
ATOM 804 O O . THR A 1 97 ? 5.802 2.745 -15.725 1.00 79.06 97 THR A O 1
ATOM 807 N N . ALA A 1 98 ? 6.648 1.499 -14.059 1.00 74.88 98 ALA A N 1
ATOM 808 C CA . ALA A 1 98 ? 8.043 1.613 -14.488 1.00 74.88 98 ALA A CA 1
ATOM 809 C C . ALA A 1 98 ? 8.269 1.018 -15.890 1.00 74.88 98 ALA A C 1
ATOM 811 O O . ALA A 1 98 ? 8.878 1.661 -16.742 1.00 74.88 98 ALA A O 1
ATOM 812 N N . VAL A 1 99 ? 7.710 -0.166 -16.171 1.00 77.12 99 VAL A N 1
ATOM 813 C CA . VAL A 1 99 ? 7.778 -0.795 -17.503 1.00 77.12 99 VAL A CA 1
ATOM 814 C C . VAL A 1 99 ? 7.052 0.050 -18.552 1.00 77.12 99 VAL A C 1
ATOM 816 O O . VAL A 1 99 ? 7.581 0.257 -19.640 1.00 77.12 99 VAL A O 1
ATOM 819 N N . ARG A 1 100 ? 5.866 0.586 -18.236 1.00 72.88 100 ARG A N 1
ATOM 820 C CA . ARG A 1 100 ? 5.127 1.487 -19.138 1.00 72.88 100 ARG A CA 1
ATOM 821 C C . ARG A 1 100 ? 5.875 2.793 -19.391 1.00 72.88 100 ARG A C 1
ATOM 823 O O . ARG A 1 100 ? 5.883 3.257 -20.524 1.00 72.88 100 ARG A O 1
ATOM 830 N N . ALA A 1 101 ? 6.503 3.375 -18.372 1.00 71.31 101 ALA A N 1
ATOM 831 C CA . ALA A 1 101 ? 7.316 4.579 -18.512 1.00 71.31 101 ALA A CA 1
ATOM 832 C C . ALA A 1 101 ? 8.542 4.318 -19.399 1.00 71.31 101 ALA A C 1
ATOM 834 O O . ALA A 1 101 ? 8.799 5.093 -20.315 1.00 71.31 101 ALA A O 1
ATOM 835 N N . ALA A 1 102 ? 9.229 3.189 -19.200 1.00 69.69 102 ALA A N 1
ATOM 836 C CA . ALA A 1 102 ? 10.341 2.766 -20.047 1.00 69.69 102 ALA A CA 1
ATOM 837 C C . ALA A 1 102 ? 9.897 2.507 -21.496 1.00 69.69 102 ALA A C 1
ATOM 839 O O . ALA A 1 102 ? 10.540 2.987 -22.422 1.00 69.69 102 ALA A O 1
ATOM 840 N N . ALA A 1 103 ? 8.764 1.829 -21.710 1.00 69.94 103 ALA A N 1
ATOM 841 C CA . ALA A 1 103 ? 8.205 1.605 -23.045 1.00 69.94 103 ALA A CA 1
ATOM 842 C C . ALA A 1 103 ? 7.802 2.917 -23.738 1.00 69.94 103 ALA A C 1
ATOM 844 O O . ALA A 1 103 ? 7.968 3.054 -24.945 1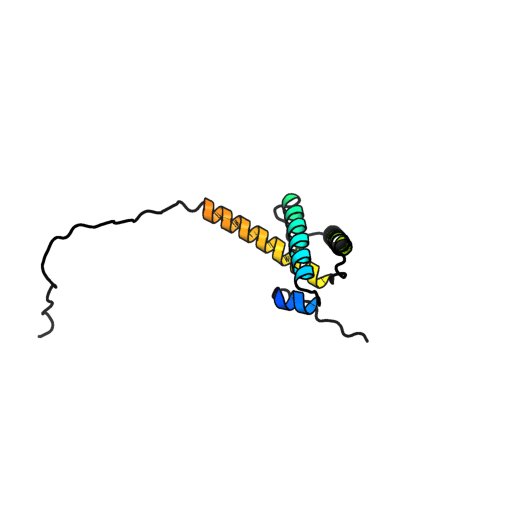.00 69.94 103 ALA A O 1
ATOM 845 N N . ARG A 1 104 ? 7.307 3.900 -22.978 1.00 64.19 104 ARG A N 1
ATOM 846 C CA . ARG A 1 104 ? 6.939 5.223 -23.496 1.00 64.19 104 ARG A CA 1
ATOM 847 C C . AR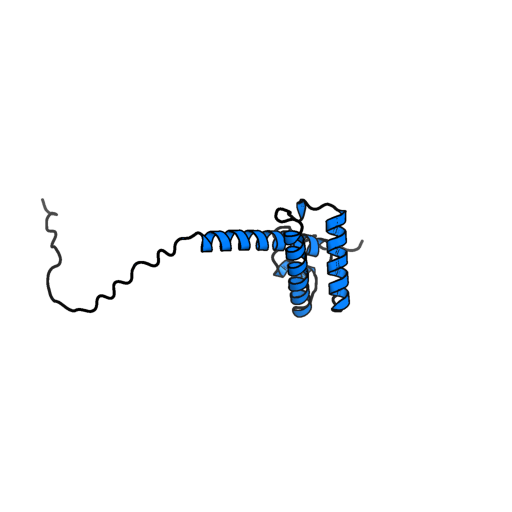G A 1 104 ? 8.158 6.109 -23.779 1.00 64.19 104 ARG A C 1
ATOM 849 O O . ARG A 1 104 ? 8.077 6.945 -24.665 1.00 64.19 104 ARG A O 1
ATOM 856 N N . ALA A 1 105 ? 9.267 5.911 -23.066 1.00 61.31 105 ALA A N 1
ATOM 857 C CA . ALA A 1 105 ? 10.549 6.565 -23.337 1.00 61.31 105 ALA A CA 1
ATOM 858 C C . ALA A 1 105 ? 11.334 5.896 -24.483 1.00 61.31 105 ALA A C 1
ATOM 860 O O . ALA A 1 105 ? 12.100 6.562 -25.169 1.00 61.31 105 ALA A O 1
ATOM 861 N N . ALA A 1 106 ? 11.139 4.589 -24.693 1.00 58.94 106 ALA A N 1
ATOM 862 C CA . ALA A 1 106 ? 11.744 3.817 -25.779 1.00 58.94 106 ALA A CA 1
ATOM 863 C C . ALA A 1 106 ? 10.914 3.827 -27.074 1.00 58.94 106 ALA A C 1
ATOM 865 O O . ALA A 1 106 ? 11.401 3.383 -28.113 1.00 58.94 106 ALA A O 1
ATOM 866 N N . ALA A 1 107 ? 9.672 4.322 -27.032 1.00 51.16 107 ALA A N 1
ATOM 867 C CA . ALA A 1 107 ? 8.911 4.609 -28.236 1.00 51.16 107 ALA A CA 1
ATOM 868 C C . ALA A 1 107 ? 9.564 5.811 -28.939 1.00 51.16 107 ALA A C 1
ATOM 870 O O . ALA A 1 107 ? 9.602 6.895 -28.350 1.00 51.16 107 ALA A O 1
ATOM 871 N N . PRO A 1 108 ? 10.081 5.666 -30.174 1.00 50.75 108 PRO A N 1
ATOM 872 C CA . PRO A 1 108 ? 10.464 6.831 -30.948 1.00 50.75 108 PRO A CA 1
ATOM 873 C C . PRO A 1 108 ? 9.217 7.697 -31.115 1.00 50.75 108 PRO A C 1
ATOM 875 O O . PRO A 1 108 ? 8.147 7.200 -31.476 1.00 50.75 108 PRO A O 1
ATOM 878 N N . SER A 1 109 ? 9.349 8.990 -30.831 1.00 48.81 109 SER A N 1
ATOM 879 C CA . SER A 1 109 ? 8.389 10.005 -31.247 1.00 48.81 109 SER A CA 1
ATOM 880 C C . SER A 1 109 ? 8.268 9.978 -32.772 1.00 48.81 109 SER A C 1
ATOM 882 O O . SER A 1 109 ? 8.889 10.774 -33.464 1.00 48.81 109 SER A O 1
ATOM 884 N N . SER A 1 110 ? 7.460 9.074 -33.317 1.00 50.41 110 SER A N 1
ATOM 885 C CA . SER A 1 110 ? 6.874 9.237 -34.642 1.00 50.41 110 SER A CA 1
ATOM 886 C C . SER A 1 110 ? 5.664 10.149 -34.493 1.00 50.41 110 SER A C 1
ATOM 888 O O . SER A 1 110 ? 4.517 9.735 -34.631 1.00 50.41 110 SER A O 1
ATOM 890 N N . THR A 1 111 ? 5.934 11.412 -34.174 1.00 45.91 111 THR A N 1
ATOM 891 C CA . THR A 1 111 ? 5.026 12.512 -34.489 1.00 45.91 111 THR A CA 1
ATOM 892 C C . THR A 1 111 ? 5.460 13.054 -35.844 1.00 45.91 111 THR A C 1
ATOM 894 O O . THR A 1 111 ? 6.050 14.121 -35.949 1.00 45.91 111 THR A O 1
ATOM 897 N N . GLU A 1 112 ? 5.189 12.289 -36.895 1.00 47.84 112 GLU A N 1
ATOM 898 C CA . GLU A 1 112 ? 5.127 12.827 -38.247 1.00 47.84 112 GLU A CA 1
ATOM 899 C C . GLU A 1 112 ? 3.754 12.478 -38.806 1.00 47.84 112 GLU A C 1
ATOM 901 O O . GLU A 1 112 ? 3.446 11.313 -39.042 1.00 47.84 112 GLU A O 1
ATOM 906 N N . THR A 1 113 ? 2.890 13.490 -38.904 1.00 39.91 113 THR A N 1
ATOM 907 C CA . THR A 1 113 ? 2.131 13.846 -40.115 1.00 39.91 113 THR A CA 1
ATOM 908 C C . THR A 1 113 ? 1.181 14.985 -39.742 1.00 39.91 113 THR A C 1
ATOM 910 O O . THR A 1 113 ? 0.028 14.783 -39.366 1.00 39.91 113 THR A O 1
ATOM 913 N N . GLN A 1 114 ? 1.687 16.212 -39.834 1.00 52.75 114 GLN A N 1
ATOM 914 C CA . GLN A 1 114 ? 0.865 17.385 -40.103 1.00 52.75 114 GLN A CA 1
ATOM 915 C C . GLN A 1 114 ? 0.950 17.615 -41.619 1.00 52.75 114 GLN A C 1
ATOM 917 O O . GLN A 1 114 ? 2.016 17.999 -42.095 1.00 52.75 114 GLN A O 1
ATOM 922 N N . PRO A 1 115 ? -0.120 17.428 -42.406 1.00 45.31 115 PRO A N 1
ATOM 923 C CA . PRO A 1 115 ? -0.260 18.107 -43.674 1.00 45.31 115 PRO A CA 1
ATOM 924 C C . PRO A 1 115 ? -1.161 19.312 -43.409 1.00 45.31 115 PRO A C 1
ATOM 926 O O . PRO A 1 115 ? -2.387 19.228 -43.459 1.00 45.31 115 PRO A O 1
ATOM 929 N N . ALA A 1 116 ? -0.550 20.450 -43.091 1.00 45.25 116 ALA A N 1
ATOM 930 C CA . ALA A 1 116 ? -1.227 21.728 -43.238 1.00 45.25 116 ALA A CA 1
ATOM 931 C C . ALA A 1 116 ? -1.284 22.044 -44.741 1.00 45.25 116 ALA A C 1
ATOM 933 O O . ALA A 1 116 ? -0.416 22.719 -45.280 1.00 45.25 116 ALA A O 1
ATOM 934 N N . SER A 1 117 ? -2.281 21.496 -45.436 1.00 44.41 117 SER A N 1
ATOM 935 C CA . SER A 1 117 ? -2.681 21.987 -46.755 1.00 44.41 117 SER A CA 1
ATOM 936 C C . SER A 1 117 ? -3.798 23.005 -46.573 1.00 44.41 117 SER A C 1
ATOM 938 O O . SER A 1 117 ? -4.961 22.648 -46.410 1.00 44.41 117 SER A O 1
ATOM 940 N N . SER A 1 118 ? -3.421 24.278 -46.617 1.00 50.53 118 SER A N 1
ATOM 941 C CA . SER A 1 118 ? -4.290 25.346 -47.097 1.00 50.53 118 SER A CA 1
ATOM 942 C C . SER A 1 118 ? -3.692 25.843 -48.401 1.00 50.53 118 SER A C 1
ATOM 944 O O . SER A 1 118 ? -2.839 26.716 -48.376 1.00 50.53 118 SER A O 1
ATOM 946 N N . GLU A 1 119 ? -4.147 25.304 -49.531 1.00 45.62 119 GLU A N 1
ATOM 947 C CA . GLU A 1 119 ? -4.355 26.132 -50.717 1.00 45.62 119 GLU A CA 1
ATOM 948 C C . GLU A 1 119 ? -5.387 25.487 -51.649 1.00 45.62 119 GLU A C 1
ATOM 950 O O . GLU A 1 119 ? -5.390 24.286 -51.908 1.00 45.62 119 GLU A O 1
ATOM 955 N N . LYS A 1 120 ? -6.344 26.317 -52.062 1.00 49.53 120 LYS A N 1
ATOM 956 C CA . LYS A 1 120 ? -7.453 26.013 -52.963 1.00 49.53 120 LYS A CA 1
ATOM 957 C C . LYS A 1 120 ? -6.931 25.908 -54.397 1.00 49.53 120 LYS A C 1
ATOM 959 O O . LYS A 1 120 ? -6.517 26.942 -54.908 1.00 49.53 120 LYS A O 1
ATOM 964 N N . THR A 1 121 ? -7.173 24.787 -55.083 1.00 39.03 121 THR A N 1
ATOM 965 C CA . THR A 1 121 ? -7.392 24.796 -56.544 1.00 39.03 121 THR A CA 1
ATOM 966 C C . THR A 1 121 ? -8.322 23.653 -56.978 1.00 39.03 121 THR A C 1
ATOM 968 O O . THR A 1 121 ? -7.980 22.482 -56.939 1.00 39.03 121 THR A O 1
ATOM 971 N N . GLU A 1 122 ? -9.558 24.041 -57.284 1.00 47.59 122 GLU A N 1
ATOM 972 C CA . GLU A 1 122 ? -10.380 23.660 -58.442 1.00 47.59 122 GLU A CA 1
ATOM 973 C C . GLU A 1 122 ? -10.396 22.221 -59.031 1.00 47.59 122 GLU A C 1
ATOM 975 O O . GLU A 1 122 ? -9.420 21.740 -59.585 1.00 47.59 122 GLU A O 1
ATOM 980 N N . LYS A 1 123 ? -11.637 21.700 -59.131 1.00 47.69 123 LYS A N 1
ATOM 981 C CA . LYS A 1 123 ? -12.270 21.013 -60.289 1.00 47.69 123 LYS A CA 1
ATOM 982 C C . LYS A 1 123 ? -11.857 19.571 -60.668 1.00 47.69 123 LYS A C 1
ATOM 984 O O . LYS A 1 123 ? -10.722 19.296 -61.011 1.00 47.69 123 LYS A O 1
ATOM 989 N N . THR A 1 124 ? -12.917 18.757 -60.840 1.00 50.00 124 THR A N 1
ATOM 990 C CA . THR A 1 124 ? -13.050 17.573 -61.727 1.00 50.00 124 THR A CA 1
ATOM 991 C C . THR A 1 124 ? -12.324 16.298 -61.257 1.00 50.00 124 THR A C 1
ATOM 993 O O . THR A 1 124 ? -11.188 16.348 -60.835 1.00 50.00 124 THR A O 1
ATOM 996 N N . THR A 1 125 ? -12.859 15.076 -61.250 1.00 49.47 125 THR A N 1
ATOM 997 C CA . THR A 1 125 ? -14.090 14.466 -61.772 1.00 49.47 125 THR A CA 1
ATOM 998 C C . THR A 1 125 ? -14.244 13.139 -61.016 1.00 49.47 125 THR A C 1
ATOM 1000 O O . THR A 1 125 ? -13.246 12.469 -60.757 1.00 49.47 125 THR A O 1
ATOM 1003 N N . ARG A 1 126 ? -15.467 12.726 -60.670 1.00 63.69 126 ARG A N 1
ATOM 1004 C CA . ARG A 1 126 ? -15.711 11.342 -60.225 1.00 63.69 126 ARG A CA 1
ATOM 1005 C C . ARG A 1 126 ? -15.385 10.405 -61.401 1.00 63.69 126 ARG A C 1
ATOM 1007 O O . ARG A 1 126 ? -15.955 10.645 -62.466 1.00 63.69 126 ARG A O 1
ATOM 1014 N N . PRO A 1 127 ? -14.531 9.373 -61.272 1.00 64.38 127 PRO A N 1
ATOM 1015 C CA . PRO A 1 127 ? -14.451 8.361 -62.312 1.00 64.38 127 PRO A CA 1
ATOM 1016 C C . PRO A 1 127 ? -15.749 7.545 -62.301 1.00 64.38 127 PRO A C 1
ATOM 1018 O O . PRO A 1 127 ? -16.122 6.922 -61.311 1.00 64.38 127 PRO A O 1
ATOM 1021 N N . TYR A 1 128 ? -16.466 7.670 -63.410 1.00 62.66 128 TYR A N 1
ATOM 1022 C CA . TYR A 1 128 ? -17.638 6.906 -63.812 1.00 62.66 128 TYR A CA 1
ATOM 1023 C C . TYR A 1 128 ? -17.219 5.466 -64.140 1.00 62.66 128 TYR A C 1
ATOM 1025 O O . TYR A 1 128 ? -16.222 5.275 -64.836 1.00 62.66 128 TYR A O 1
ATOM 1033 N N . ASP A 1 129 ? -17.973 4.477 -63.654 1.00 68.94 129 ASP A N 1
ATOM 1034 C CA . ASP A 1 129 ? -17.730 3.046 -63.888 1.00 68.94 129 ASP A CA 1
ATOM 1035 C C . ASP A 1 129 ? -18.948 2.416 -64.603 1.00 68.94 129 ASP A C 1
ATOM 1037 O O . ASP A 1 129 ? -19.956 2.130 -63.950 1.00 68.94 129 ASP A O 1
ATOM 1041 N N . PRO A 1 130 ? -18.919 2.292 -65.948 1.00 70.69 130 PRO A N 1
ATOM 1042 C CA . PRO A 1 130 ? -20.043 1.776 -66.734 1.00 70.69 130 PRO A CA 1
ATOM 1043 C C . PRO A 1 130 ? -19.932 0.313 -67.190 1.00 70.69 130 PRO A C 1
ATOM 1045 O O . PRO A 1 130 ? -20.678 -0.076 -68.084 1.00 70.69 130 PRO A O 1
ATOM 1048 N N . VAL A 1 131 ? -19.061 -0.533 -66.628 1.00 60.94 131 VAL A N 1
ATOM 1049 C CA . VAL A 1 131 ? -18.988 -1.949 -67.060 1.00 60.94 131 VAL A CA 1
ATOM 1050 C C . VAL A 1 131 ? -19.747 -2.856 -66.095 1.00 60.94 131 VAL A C 1
ATOM 1052 O O . VAL A 1 131 ? -19.193 -3.728 -65.428 1.00 60.94 131 VAL A O 1
ATOM 1055 N N . ARG A 1 132 ? -21.063 -2.648 -66.044 1.00 55.00 132 ARG A N 1
ATOM 1056 C CA . ARG A 1 132 ? -22.033 -3.668 -65.634 1.00 55.00 132 ARG A CA 1
ATOM 1057 C C . ARG A 1 132 ? -23.276 -3.569 -66.502 1.00 55.00 132 ARG A C 1
ATOM 1059 O O . ARG A 1 132 ? -24.298 -3.089 -66.043 1.00 55.00 132 ARG A O 1
ATOM 1066 N N . ASP A 1 133 ? -23.139 -4.016 -67.743 1.00 50.00 133 ASP A N 1
ATOM 1067 C CA . ASP A 1 133 ? -24.208 -4.670 -68.500 1.00 50.00 133 ASP A CA 1
ATOM 1068 C C . ASP A 1 133 ? -23.603 -5.276 -69.775 1.00 50.00 133 ASP A C 1
ATOM 1070 O O . ASP A 1 133 ? -23.265 -4.538 -70.699 1.00 50.00 133 ASP A O 1
ATOM 1074 N N . VAL A 1 134 ? -23.387 -6.600 -69.762 1.00 47.28 134 VAL A N 1
ATOM 1075 C CA . VAL A 1 134 ? -23.677 -7.581 -70.835 1.00 47.28 134 VAL A CA 1
ATOM 1076 C C . VAL A 1 134 ? -23.447 -9.005 -70.334 1.00 47.28 134 VAL A C 1
ATOM 1078 O O . VAL A 1 134 ? -22.435 -9.236 -69.633 1.00 47.28 134 VAL A O 1
#

Solvent-accessible surface area (backbone atoms only — not comparable to full-atom values): 8576 Å² total; per-residue (Å²): 131,83,80,80,72,80,74,66,56,93,83,58,48,73,66,55,49,37,62,74,65,70,53,52,72,68,56,47,51,50,51,53,52,56,50,45,53,52,38,50,52,48,35,73,78,34,79,82,68,46,63,83,76,50,53,71,66,58,54,49,54,51,48,51,53,53,47,53,54,34,49,75,71,72,40,79,86,74,56,69,54,55,51,53,50,48,45,42,48,48,44,50,49,54,52,53,47,52,52,49,51,50,53,62,70,68,45,76,86,79,83,76,84,83,82,86,79,86,78,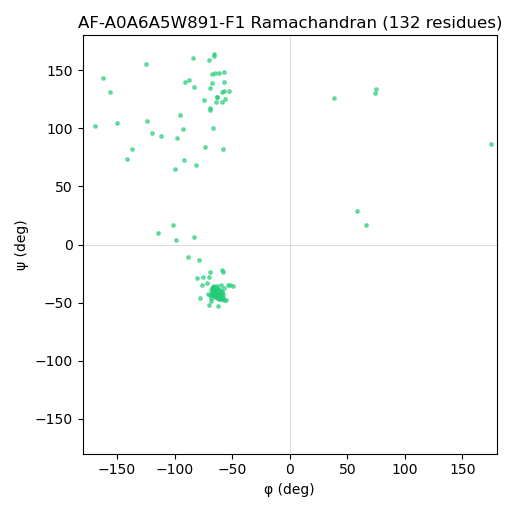90,79,84,83,88,75,85,86,81,84,83,91,82,83,135

Organism: NCBI:txid1392246

Radius of gyration: 27.22 Å; Cα contacts (8 Å, |Δi|>4): 62; chains: 1; bounding box: 40×44×88 Å

Foldseek 3Di:
DPDPQDQAPLPDDLVVLCVSQVDDPVLSVQLLVLLLVLLVVVCVVPVPDALVRDDPVVLVVSLVSSQVSSVVVVHDRGDSSSSSSSSRVSNVVVVVVVVVVVVVVPPPPPPDDDPPDPDDDDDDDPDDDPPPDD

Nearest PDB structures (foldseek):
  8tqv-assembly2_B  TM=3.793E-01  e=2.940E+00  Mycobacterium tuberculosis H37Rv
  8tnm-assembly1_A  TM=3.043E-01  e=7.030E+00  synthetic construct

pLDDT: mean 73.57, std 14.78, range [39.03, 89.75]

Secondary structure (DSSP, 8-state):
----PPPPPTT--HHHHHHHHT--HHHHHHHHHHHHHHHH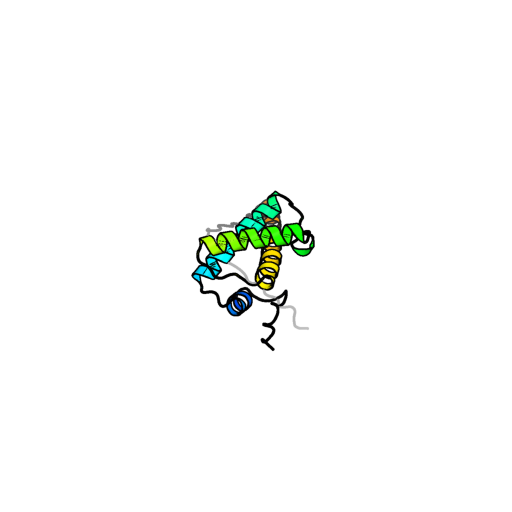HHHHH-TT--TTTS-HHHHHHHHHHHHHHHHHTTPPPPPHHHHHHHHHHHHHHHHHHHHHHHHHHHS---------------------------

Mean predicted aligned error: 14.14 Å

Sequence (134 aa):
MPPHLPTLPRNATAKEARAAAGLDFFHWEQFYEITREEAEDLLKRYPNCTWASLSYTEKEASHDRVTDRLKASKIEEVRRDILRWRMANVIRDCKTTAVRAAARAAAPSSTETQPASSEKTEKTTRPYDPVRDV